Protein AF-A4V6W1-F1 (afdb_monomer_lite)

Sequence (147 aa):
MIPDFQRGHVWTHDQQAHYIENCLRGVVPVSGLLIQFNSASWNEIAKADTDLPPGLQCVDGLQRFTAITEFVKGNVKPFGFTAKELMGTAYCARKFYVKVAVYDFTSREQLLTQYLDLNAGGTPHSAKEIQRVRELLEQAKKVVAPN

pLDDT: mean 89.92, std 11.15, range [44.66, 98.38]

Organism: Pseudomonas fluorescens (strain SBW25) (NCBI:txid216595)

InterPro domains:
  IPR004919 GmrSD restriction endonucleases, N-terminal domain [PF03235] (2-74)

Secondary structure (DSSP, 8-state):
---TTS------HHHHHHHHHHHHHT-S-GGGGEEEEE-TTSS-S-----SSPSS-EEEE-HHHHHHHHHHHHTSS-GGG--TTTTTTSTT-GGG---EEEEE----HHHHHHHHHHHHHSSSPPPHHHHHHHHHHHHHHHHHHS--

Structure (mmCIF, N/CA/C/O backbone):
data_AF-A4V6W1-F1
#
_entry.id   AF-A4V6W1-F1
#
loop_
_atom_site.group_PDB
_atom_site.id
_atom_site.type_symbol
_atom_site.label_atom_id
_atom_site.label_alt_id
_atom_site.label_comp_id
_atom_site.label_asym_id
_atom_site.label_entity_id
_atom_site.label_seq_id
_atom_site.pdbx_PDB_ins_code
_atom_site.Cartn_x
_atom_site.Cartn_y
_atom_site.Cartn_z
_atom_site.occupancy
_atom_site.B_iso_or_equiv
_atom_site.auth_seq_id
_atom_site.auth_comp_id
_atom_site.auth_asym_id
_atom_site.auth_atom_id
_atom_site.pdbx_PDB_model_num
ATOM 1 N N . MET A 1 1 ? 9.380 -6.093 -0.983 1.00 78.88 1 MET A N 1
ATOM 2 C CA . MET A 1 1 ? 8.071 -5.436 -0.761 1.00 78.88 1 MET A CA 1
ATOM 3 C C . MET A 1 1 ? 8.094 -3.941 -1.035 1.00 78.88 1 MET A C 1
ATOM 5 O O . MET A 1 1 ? 7.274 -3.525 -1.836 1.00 78.88 1 MET A O 1
ATOM 9 N N . ILE A 1 2 ? 8.949 -3.127 -0.401 1.00 91.88 2 ILE A N 1
ATOM 10 C CA . ILE A 1 2 ? 9.016 -1.676 -0.674 1.00 91.88 2 ILE A CA 1
ATOM 11 C C . ILE A 1 2 ? 10.103 -1.435 -1.734 1.00 91.88 2 ILE A C 1
ATOM 13 O O . ILE A 1 2 ? 11.280 -1.557 -1.397 1.00 91.88 2 ILE A O 1
ATOM 17 N N . PRO A 1 3 ? 9.744 -1.198 -3.009 1.00 91.31 3 PRO A N 1
ATOM 18 C CA . PRO A 1 3 ? 10.724 -0.954 -4.059 1.00 91.31 3 PRO A CA 1
ATOM 19 C C . PRO A 1 3 ? 11.296 0.462 -3.958 1.00 91.31 3 PRO A C 1
ATOM 21 O O . PRO A 1 3 ? 10.717 1.345 -3.325 1.00 91.31 3 PRO A O 1
ATOM 24 N N . ASP A 1 4 ? 12.413 0.692 -4.635 1.00 91.69 4 ASP A N 1
ATOM 25 C CA . ASP A 1 4 ? 13.124 1.968 -4.637 1.00 91.69 4 ASP A CA 1
ATOM 26 C C . ASP A 1 4 ? 12.285 3.138 -5.170 1.00 91.69 4 ASP A C 1
ATOM 28 O O . ASP A 1 4 ? 12.406 4.246 -4.664 1.00 91.69 4 ASP A O 1
ATOM 32 N N . PHE A 1 5 ? 11.390 2.919 -6.133 1.00 90.69 5 PHE A N 1
ATOM 33 C CA . PHE A 1 5 ? 10.497 3.955 -6.670 1.00 90.69 5 PHE A CA 1
ATOM 34 C C . PHE A 1 5 ? 9.334 4.345 -5.744 1.00 90.69 5 PHE A C 1
ATOM 36 O O . PHE A 1 5 ? 8.684 5.367 -5.968 1.00 90.69 5 PHE A O 1
ATOM 43 N N . GLN A 1 6 ? 9.077 3.579 -4.683 1.00 91.31 6 GLN A N 1
ATOM 44 C CA . GLN A 1 6 ? 8.004 3.884 -3.742 1.00 91.31 6 GLN A CA 1
ATOM 45 C C . GLN A 1 6 ? 8.380 5.080 -2.855 1.00 91.31 6 GLN A C 1
ATOM 47 O O . GLN A 1 6 ? 9.560 5.361 -2.622 1.00 91.31 6 GLN A O 1
ATOM 52 N N . ARG A 1 7 ? 7.379 5.815 -2.362 1.00 88.81 7 ARG A N 1
ATOM 53 C CA . ARG A 1 7 ? 7.605 6.833 -1.325 1.00 88.81 7 ARG A CA 1
ATOM 54 C C . ARG A 1 7 ? 7.835 6.207 0.053 1.00 88.81 7 ARG A C 1
ATOM 56 O O . ARG A 1 7 ? 7.518 5.043 0.280 1.00 88.81 7 ARG A O 1
ATOM 63 N N . GLY A 1 8 ? 8.352 7.000 0.989 1.00 89.69 8 GLY A N 1
ATOM 64 C CA . GLY A 1 8 ? 8.493 6.584 2.387 1.00 89.69 8 GLY A CA 1
ATOM 65 C C . GLY A 1 8 ? 7.152 6.437 3.119 1.00 89.69 8 GLY A C 1
ATOM 66 O O . GLY A 1 8 ? 6.076 6.660 2.561 1.00 89.69 8 GLY A O 1
ATOM 67 N N . HIS A 1 9 ? 7.210 6.091 4.405 1.00 91.81 9 HIS A N 1
ATOM 68 C CA . HIS A 1 9 ? 6.048 6.126 5.299 1.00 91.81 9 HIS A CA 1
ATOM 69 C C . HIS A 1 9 ? 5.751 7.577 5.686 1.00 91.81 9 HIS A C 1
ATOM 71 O O . HIS A 1 9 ? 6.497 8.180 6.452 1.00 91.81 9 HIS A O 1
ATOM 77 N N . VAL A 1 10 ? 4.692 8.146 5.113 1.00 92.06 10 VAL A N 1
ATOM 78 C CA . VAL A 1 10 ? 4.346 9.570 5.259 1.00 92.06 10 VAL A CA 1
ATOM 79 C C . VAL A 1 10 ? 3.066 9.794 6.057 1.00 92.06 10 VAL A C 1
ATOM 81 O O . VAL A 1 10 ? 2.787 10.928 6.432 1.00 92.06 10 VAL A O 1
ATOM 84 N N . TRP A 1 11 ? 2.283 8.743 6.324 1.00 95.88 11 TRP A N 1
ATOM 85 C CA . TRP A 1 11 ? 1.148 8.857 7.235 1.00 95.88 11 TRP A CA 1
ATOM 86 C C . TRP A 1 11 ? 1.609 8.939 8.687 1.00 95.88 11 TRP A C 1
ATOM 88 O O . TRP A 1 11 ? 2.308 8.048 9.180 1.00 95.88 11 TRP A O 1
ATOM 98 N N . THR A 1 12 ? 1.148 9.977 9.382 1.00 96.50 12 THR A N 1
ATOM 99 C CA . THR A 1 12 ? 1.289 10.092 10.835 1.00 96.50 12 THR A CA 1
ATOM 100 C C . THR A 1 12 ? 0.525 8.972 11.541 1.00 96.50 12 THR A C 1
ATOM 102 O O . THR A 1 12 ? -0.342 8.318 10.956 1.00 96.50 12 THR A O 1
ATOM 105 N N . HIS A 1 13 ? 0.826 8.753 12.822 1.00 96.69 13 HIS A N 1
ATOM 106 C CA . HIS A 1 13 ? 0.102 7.775 13.638 1.00 96.69 13 HIS A CA 1
ATOM 107 C C . HIS A 1 13 ? -1.411 8.050 13.655 1.00 96.69 13 HIS A C 1
ATOM 109 O O . HIS A 1 13 ? -2.194 7.138 13.390 1.00 96.69 13 HIS A O 1
ATOM 115 N N . ASP A 1 14 ? -1.811 9.315 13.813 1.00 96.88 14 ASP A N 1
ATOM 116 C CA . ASP A 1 14 ? -3.219 9.731 13.789 1.00 96.88 14 ASP A CA 1
ATOM 117 C C . ASP A 1 14 ? -3.896 9.437 12.444 1.00 96.88 14 ASP A C 1
ATOM 119 O O . ASP A 1 14 ? -5.031 8.965 12.406 1.00 96.88 14 ASP A O 1
ATOM 123 N N . GLN A 1 15 ? -3.199 9.659 11.323 1.00 97.62 15 GLN A N 1
ATOM 124 C CA . GLN A 1 15 ? -3.724 9.335 9.992 1.00 97.62 15 GLN A CA 1
ATOM 125 C C . GLN A 1 15 ? -3.921 7.827 9.813 1.00 97.62 15 GLN A C 1
ATOM 127 O O . GLN A 1 15 ? -4.938 7.401 9.261 1.00 97.62 15 GLN A O 1
ATOM 132 N N . GLN A 1 16 ? -2.981 7.014 10.307 1.00 98.38 16 GLN A N 1
ATOM 133 C CA . GLN A 1 16 ? -3.119 5.558 10.295 1.00 98.38 16 GLN A CA 1
ATOM 134 C C . GLN A 1 16 ? -4.309 5.110 11.149 1.00 98.38 16 GLN A C 1
ATOM 136 O O . GLN A 1 16 ? -5.134 4.334 10.668 1.00 98.38 16 GLN A O 1
ATOM 141 N N . ALA A 1 17 ? -4.438 5.620 12.379 1.00 98.06 17 ALA A N 1
ATOM 142 C CA . ALA A 1 17 ? -5.561 5.306 13.258 1.00 98.06 17 ALA A CA 1
ATOM 143 C C . ALA A 1 17 ? -6.894 5.682 12.601 1.00 98.06 17 ALA A C 1
ATOM 145 O O . ALA A 1 17 ? -7.769 4.828 12.470 1.00 98.06 17 ALA A O 1
ATOM 146 N N . HIS A 1 18 ? -7.012 6.909 12.091 1.00 97.88 18 HIS A N 1
ATOM 147 C CA . HIS A 1 18 ? -8.229 7.400 11.453 1.00 97.88 18 HIS A CA 1
ATOM 148 C C . HIS A 1 18 ? -8.634 6.576 10.220 1.00 97.88 18 HIS A C 1
ATOM 150 O O . HIS A 1 18 ? -9.815 6.277 10.028 1.00 97.88 18 HIS A O 1
ATOM 156 N N . TYR A 1 19 ? -7.666 6.148 9.401 1.00 98.00 19 TYR A N 1
ATOM 157 C CA . TYR A 1 19 ? -7.935 5.235 8.290 1.00 98.00 19 TYR A CA 1
ATOM 158 C C . TYR A 1 19 ? -8.544 3.912 8.778 1.00 98.00 19 TYR A C 1
ATOM 160 O O . TYR A 1 19 ? -9.587 3.496 8.269 1.00 98.00 19 TYR A O 1
ATOM 168 N N . ILE A 1 20 ? -7.949 3.279 9.797 1.00 98.06 20 ILE A N 1
ATOM 169 C CA . ILE A 1 20 ? -8.452 2.010 10.339 1.00 98.06 20 ILE A CA 1
ATOM 170 C C . ILE A 1 20 ? -9.834 2.182 10.969 1.00 98.06 20 ILE A C 1
ATOM 172 O O . ILE A 1 20 ? -10.707 1.348 10.743 1.00 98.06 20 ILE A O 1
ATOM 176 N N . GLU A 1 21 ? -10.083 3.270 11.696 1.00 97.81 21 GLU A N 1
ATOM 177 C CA . GLU A 1 21 ? -11.412 3.556 12.236 1.00 97.81 21 GLU A CA 1
ATOM 178 C C . GLU A 1 21 ? -12.488 3.584 11.144 1.00 97.81 21 GLU A C 1
ATOM 180 O O . GLU A 1 21 ? -13.559 2.995 11.299 1.00 97.81 21 GLU A O 1
ATOM 185 N N . ASN A 1 22 ? -12.202 4.238 10.018 1.00 97.25 22 ASN A N 1
ATOM 186 C CA . ASN A 1 22 ? -13.138 4.328 8.903 1.00 97.25 22 ASN A CA 1
ATOM 187 C C . ASN A 1 22 ? -13.311 2.978 8.188 1.00 97.25 22 ASN A C 1
ATOM 189 O O . ASN A 1 22 ? -14.425 2.656 7.766 1.00 97.25 22 ASN A O 1
ATOM 193 N N . CYS A 1 23 ? -12.258 2.156 8.102 1.00 96.94 23 CYS A N 1
ATOM 194 C CA . CYS A 1 23 ? -12.376 0.768 7.644 1.00 96.94 23 CYS A CA 1
ATOM 195 C C . CYS A 1 23 ? -13.317 -0.038 8.551 1.00 96.94 23 CYS A C 1
ATOM 197 O O . CYS A 1 23 ? -14.218 -0.709 8.053 1.00 96.94 23 CYS A O 1
ATOM 199 N N . LEU A 1 24 ? -13.154 0.063 9.875 1.00 96.56 24 LEU A N 1
ATOM 200 C CA . LEU A 1 24 ? -13.975 -0.657 10.857 1.00 96.56 24 LEU A CA 1
ATOM 201 C C . LEU A 1 24 ? -15.427 -0.163 10.909 1.00 96.56 24 LEU A C 1
ATOM 203 O O . LEU A 1 24 ? -16.324 -0.949 11.204 1.00 96.56 24 LEU A O 1
ATOM 207 N N . ARG A 1 25 ? -15.673 1.116 10.600 1.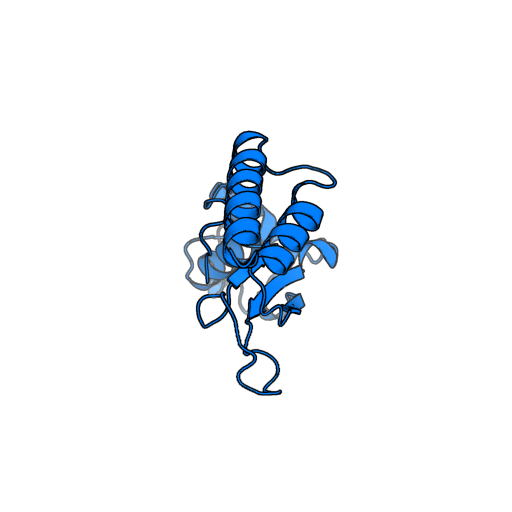00 95.06 25 ARG A N 1
ATOM 208 C CA . ARG A 1 25 ? -17.023 1.677 10.413 1.00 95.06 25 ARG A CA 1
ATOM 209 C C . ARG A 1 25 ? -17.688 1.229 9.105 1.00 95.06 25 ARG A C 1
ATOM 211 O O . ARG A 1 25 ? -18.887 1.429 8.952 1.00 95.06 25 ARG A O 1
ATOM 218 N N . GLY A 1 26 ? -16.934 0.661 8.162 1.00 93.81 26 GLY A N 1
ATOM 219 C CA . GLY A 1 26 ? -17.449 0.248 6.854 1.00 93.81 26 GLY A CA 1
ATOM 220 C C . GLY A 1 26 ? -17.763 1.409 5.904 1.00 93.81 26 GLY A C 1
ATOM 221 O O . GLY A 1 26 ? -18.545 1.234 4.976 1.00 93.81 26 GLY A O 1
ATOM 222 N N . VAL A 1 27 ? -17.173 2.590 6.124 1.00 92.94 27 VAL A N 1
ATOM 223 C CA . VAL A 1 27 ? -17.450 3.807 5.328 1.00 92.94 27 VAL A CA 1
ATOM 224 C C . VAL A 1 27 ? -16.397 4.087 4.252 1.00 92.94 27 VAL A C 1
ATOM 226 O O . VAL A 1 27 ? -16.552 5.010 3.455 1.00 92.94 27 VAL A O 1
ATOM 229 N N . VAL A 1 28 ? -15.311 3.308 4.217 1.00 92.94 28 VAL A N 1
ATOM 230 C CA . VAL A 1 28 ? -14.253 3.455 3.208 1.00 92.94 28 VAL A CA 1
ATOM 231 C C . VAL A 1 28 ? -14.728 2.852 1.882 1.00 92.94 28 VAL A C 1
ATOM 233 O O . VAL A 1 28 ? -15.108 1.678 1.853 1.00 92.94 28 VAL A O 1
ATOM 236 N N . PRO A 1 29 ? -14.690 3.605 0.766 1.00 91.94 29 PRO A N 1
ATOM 237 C CA . PRO A 1 29 ? -15.047 3.068 -0.540 1.00 91.94 29 PRO A CA 1
ATOM 238 C C . PRO A 1 29 ? -14.056 1.985 -0.975 1.00 91.94 29 PRO A C 1
ATOM 240 O O . PRO A 1 29 ? -12.899 1.967 -0.561 1.00 91.94 29 PRO A O 1
ATOM 243 N N . VAL A 1 30 ? -14.482 1.110 -1.887 1.00 91.12 30 VAL A N 1
ATOM 244 C CA . VAL A 1 30 ? -13.675 -0.030 -2.358 1.00 91.12 30 VAL A CA 1
ATOM 245 C C . VAL A 1 30 ? -12.296 0.386 -2.888 1.00 91.12 30 VAL A C 1
ATOM 247 O O . VAL A 1 30 ? -11.318 -0.314 -2.640 1.00 91.12 30 VAL A O 1
ATOM 250 N N . SER A 1 31 ? -12.192 1.527 -3.574 1.00 89.94 31 SER A N 1
ATOM 251 C CA . SER A 1 31 ? -10.912 2.076 -4.048 1.00 89.94 31 SER A CA 1
ATOM 252 C C . SER A 1 31 ? -9.948 2.398 -2.901 1.00 89.94 31 SER A C 1
ATOM 254 O O . SER A 1 31 ? -8.745 2.174 -3.019 1.00 89.94 31 SER A O 1
ATOM 256 N N . GLY A 1 32 ? -10.476 2.845 -1.760 1.00 92.56 32 GLY A N 1
ATOM 257 C CA . GLY A 1 32 ? -9.722 3.070 -0.531 1.00 92.56 32 GLY A CA 1
ATOM 258 C C . GLY A 1 32 ? -9.213 1.779 0.113 1.00 92.56 32 GLY A C 1
ATOM 259 O O . GLY A 1 32 ? -8.212 1.830 0.817 1.00 92.56 32 GLY A O 1
ATOM 260 N N . LEU A 1 33 ? -9.820 0.628 -0.188 1.00 95.56 33 LEU A N 1
ATOM 261 C CA . LEU A 1 33 ? -9.434 -0.694 0.326 1.00 95.56 33 LEU A CA 1
ATOM 262 C C . LEU A 1 33 ? -8.484 -1.468 -0.604 1.00 95.56 33 LEU A C 1
ATOM 264 O O . LEU A 1 33 ? -8.065 -2.572 -0.254 1.00 95.56 33 LEU A O 1
ATOM 268 N N . LEU A 1 34 ? -8.179 -0.934 -1.791 1.00 96.19 34 LEU A N 1
ATOM 269 C CA . LEU A 1 34 ? -7.317 -1.584 -2.777 1.00 96.19 34 LEU A CA 1
ATOM 270 C C . LEU A 1 34 ? -5.832 -1.378 -2.449 1.00 96.19 34 LEU A C 1
ATOM 272 O O . LEU A 1 34 ? -5.383 -0.254 -2.248 1.00 96.19 34 LEU A O 1
ATOM 276 N N . ILE A 1 35 ? -5.063 -2.462 -2.448 1.00 96.69 35 ILE A N 1
ATOM 277 C CA . ILE A 1 35 ? -3.601 -2.459 -2.371 1.00 96.69 35 ILE A CA 1
ATOM 278 C C . ILE A 1 35 ? -3.081 -3.171 -3.618 1.00 96.69 35 ILE A C 1
ATOM 280 O O . ILE A 1 35 ? -3.576 -4.242 -3.974 1.00 96.69 35 ILE A O 1
ATOM 284 N N . GLN A 1 36 ? -2.102 -2.568 -4.287 1.00 96.62 36 GLN A N 1
ATOM 285 C CA . GLN A 1 36 ? -1.610 -3.044 -5.576 1.00 96.62 36 GLN A CA 1
ATOM 286 C C . GLN A 1 36 ? -0.135 -3.416 -5.479 1.00 96.62 36 GLN A C 1
ATOM 288 O O . GLN A 1 36 ? 0.693 -2.641 -4.987 1.00 96.62 36 GLN A O 1
ATOM 293 N N . PHE A 1 37 ? 0.193 -4.598 -5.984 1.00 96.88 37 PHE A N 1
ATOM 294 C CA . PHE A 1 37 ? 1.550 -5.118 -6.050 1.00 96.88 37 PHE A CA 1
ATOM 295 C C . PHE A 1 37 ? 1.910 -5.526 -7.475 1.00 96.88 37 PHE A C 1
ATOM 297 O O . PHE A 1 37 ? 1.037 -5.791 -8.293 1.00 96.88 37 PHE A O 1
ATOM 304 N N . ASN A 1 38 ? 3.205 -5.634 -7.737 1.00 95.81 38 ASN A N 1
ATOM 305 C CA . ASN A 1 38 ? 3.760 -6.332 -8.882 1.00 95.81 38 ASN A CA 1
ATOM 306 C C . ASN A 1 38 ? 4.649 -7.478 -8.398 1.00 95.81 38 ASN A C 1
ATOM 308 O O . ASN A 1 38 ? 5.350 -7.331 -7.396 1.00 95.81 38 ASN A O 1
ATOM 312 N N . SER A 1 39 ? 4.649 -8.596 -9.108 1.00 94.00 39 SER A N 1
ATOM 313 C CA . SER A 1 39 ? 5.636 -9.660 -8.965 1.00 94.00 39 SER A CA 1
ATOM 314 C C . SER A 1 39 ? 5.810 -10.318 -10.325 1.00 94.00 39 SER A C 1
ATOM 316 O O . SER A 1 39 ? 4.894 -10.983 -10.795 1.00 94.00 39 SER A O 1
ATOM 318 N N . ALA A 1 40 ? 6.993 -10.180 -10.931 1.00 91.50 40 ALA A N 1
ATOM 319 C CA . ALA A 1 40 ? 7.282 -10.718 -12.267 1.00 91.50 40 ALA A CA 1
ATOM 320 C C . ALA A 1 40 ? 7.063 -12.241 -12.372 1.00 91.50 40 ALA A C 1
ATOM 322 O O . ALA A 1 40 ? 6.837 -12.767 -13.451 1.00 91.50 40 ALA A O 1
ATOM 323 N N . SER A 1 41 ? 7.114 -12.951 -11.242 1.00 88.50 41 SER A N 1
ATOM 324 C CA . SER A 1 41 ? 6.870 -14.392 -11.146 1.00 88.50 41 SER A CA 1
ATOM 325 C C . SER A 1 41 ? 5.489 -14.744 -10.574 1.00 88.50 41 SER A C 1
ATOM 327 O O . SER A 1 41 ? 5.337 -15.823 -10.008 1.00 88.50 41 SER A O 1
ATOM 329 N N . TRP A 1 42 ? 4.519 -13.819 -10.575 1.00 88.00 42 TRP A N 1
ATOM 330 C CA . TRP A 1 42 ? 3.201 -14.056 -9.965 1.00 88.00 42 TRP A CA 1
ATOM 331 C C . TRP A 1 42 ? 2.402 -15.125 -10.71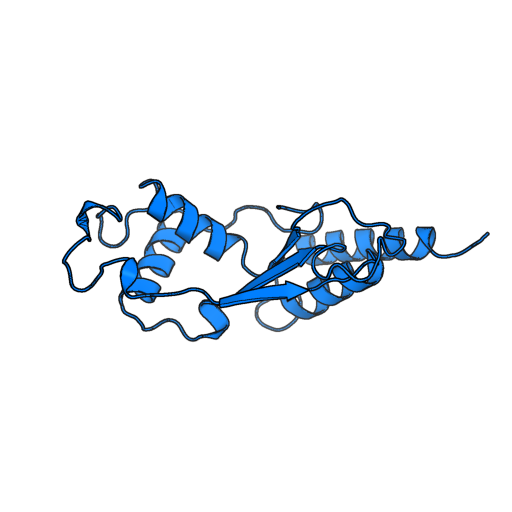1 1.00 88.00 42 TRP A C 1
ATOM 333 O O . TRP A 1 42 ? 1.849 -16.029 -10.091 1.00 88.00 42 TRP A O 1
ATOM 343 N N . ASN A 1 43 ? 2.379 -15.036 -12.039 1.00 80.56 43 ASN A N 1
ATOM 344 C CA . ASN A 1 43 ? 1.820 -16.068 -12.896 1.00 80.56 43 ASN A CA 1
ATOM 345 C C . ASN A 1 43 ? 2.975 -16.982 -13.333 1.00 80.56 43 ASN A C 1
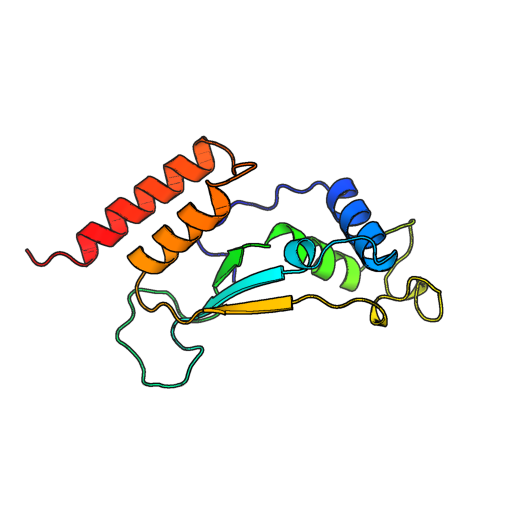ATOM 347 O O . ASN A 1 43 ? 3.941 -16.508 -13.922 1.00 80.56 43 ASN A O 1
ATOM 351 N N . GLU A 1 44 ? 2.903 -18.286 -13.041 1.00 65.88 44 GLU A N 1
ATOM 352 C CA . GLU A 1 44 ? 3.964 -19.288 -13.296 1.00 65.88 44 GLU A CA 1
ATOM 353 C C . GLU A 1 44 ? 4.260 -19.553 -14.795 1.00 65.88 44 GLU A C 1
ATOM 355 O O . GLU A 1 44 ? 4.865 -20.565 -15.158 1.00 65.88 44 GLU A O 1
ATOM 360 N N . ILE A 1 45 ? 3.840 -18.659 -15.694 1.00 56.06 45 ILE A N 1
ATOM 361 C CA . ILE A 1 45 ? 4.064 -18.762 -17.136 1.00 56.06 45 ILE A CA 1
ATOM 362 C C . ILE A 1 45 ? 5.507 -18.333 -17.421 1.00 56.06 45 ILE A C 1
ATOM 364 O O . ILE A 1 45 ? 5.785 -17.206 -17.813 1.00 56.06 45 ILE A O 1
ATOM 368 N N . ALA A 1 46 ? 6.405 -19.297 -17.210 1.00 51.09 46 ALA A N 1
ATOM 369 C CA . ALA A 1 46 ? 7.847 -19.244 -17.419 1.00 51.09 46 ALA A CA 1
ATOM 370 C C . ALA A 1 46 ? 8.587 -18.202 -16.561 1.00 51.09 46 ALA A C 1
ATOM 372 O O . ALA A 1 46 ? 8.067 -17.166 -16.163 1.00 51.09 46 ALA A O 1
ATOM 373 N N . LYS A 1 47 ? 9.867 -18.471 -16.284 1.00 59.81 47 LYS A N 1
ATOM 374 C CA . LYS A 1 47 ? 10.813 -17.414 -15.913 1.00 59.81 47 LYS A CA 1
ATOM 375 C C . LYS A 1 47 ? 10.940 -16.499 -17.129 1.00 59.81 47 LYS A C 1
ATOM 377 O O . LYS A 1 47 ? 11.833 -16.699 -17.944 1.00 59.81 47 LYS A O 1
ATOM 382 N N . ALA A 1 48 ? 9.989 -15.592 -17.312 1.00 61.62 48 ALA A N 1
ATOM 383 C CA . ALA A 1 48 ? 10.130 -14.538 -18.289 1.00 61.62 48 ALA A CA 1
ATOM 384 C C . ALA A 1 48 ? 11.408 -13.779 -17.932 1.00 61.62 48 ALA A C 1
ATOM 386 O O . ALA A 1 48 ? 11.615 -13.443 -16.759 1.00 61.62 48 ALA A O 1
ATOM 387 N N . ASP A 1 49 ? 12.277 -13.573 -18.920 1.00 82.50 49 ASP A N 1
ATOM 388 C CA . ASP A 1 49 ? 13.427 -12.694 -18.760 1.00 82.50 49 ASP A CA 1
ATOM 389 C C . ASP A 1 49 ? 12.911 -11.366 -18.198 1.00 82.50 49 ASP A C 1
ATOM 391 O O . ASP A 1 49 ? 12.019 -10.728 -18.762 1.00 82.50 49 ASP A O 1
ATOM 395 N N . THR A 1 50 ? 13.394 -11.023 -17.008 1.00 88.75 50 THR A N 1
ATOM 396 C CA . THR A 1 50 ? 12.904 -9.901 -16.212 1.00 88.75 50 THR A CA 1
ATOM 397 C C . THR A 1 50 ? 14.091 -9.110 -15.699 1.00 88.75 50 THR A C 1
ATOM 399 O O . THR A 1 50 ? 15.070 -9.683 -15.216 1.00 88.75 50 THR A O 1
ATOM 402 N N . ASP A 1 51 ? 14.008 -7.786 -15.804 1.00 91.62 51 ASP A N 1
ATOM 403 C CA . ASP A 1 51 ? 14.977 -6.845 -15.231 1.00 91.62 51 ASP A CA 1
ATOM 404 C C . ASP A 1 51 ? 14.553 -6.371 -13.825 1.00 91.62 51 ASP A C 1
ATOM 406 O O . ASP A 1 51 ? 15.176 -5.488 -13.227 1.00 91.62 51 ASP A O 1
ATOM 410 N N . LEU A 1 52 ? 13.488 -6.965 -13.277 1.00 91.25 52 LEU A N 1
ATOM 411 C CA . LEU A 1 52 ? 12.952 -6.657 -11.958 1.00 91.25 52 LEU A CA 1
ATOM 412 C C . LEU A 1 52 ? 13.538 -7.559 -10.863 1.00 91.25 52 LEU A C 1
ATOM 414 O O . LEU A 1 52 ? 13.805 -8.741 -11.091 1.00 91.25 52 LEU A O 1
ATOM 418 N N . PRO A 1 53 ? 13.689 -7.039 -9.630 1.00 89.75 53 PRO A N 1
ATOM 419 C CA . PRO A 1 53 ? 14.076 -7.868 -8.499 1.00 89.75 53 PRO A CA 1
ATOM 420 C C . PRO A 1 53 ? 12.989 -8.915 -8.184 1.00 89.75 53 PRO A C 1
ATOM 422 O O . PRO A 1 53 ? 11.802 -8.677 -8.413 1.00 89.75 53 PRO A O 1
ATOM 425 N N . PRO A 1 54 ? 13.362 -10.074 -7.611 1.00 88.38 54 PRO A N 1
ATOM 426 C CA . PRO A 1 54 ? 12.399 -11.112 -7.269 1.00 88.38 54 PRO A CA 1
ATOM 427 C C . PRO A 1 54 ? 11.456 -10.686 -6.130 1.00 88.38 54 PRO A C 1
ATOM 429 O O . PRO A 1 54 ? 11.836 -9.962 -5.204 1.00 88.38 54 PRO A O 1
ATOM 432 N N . GLY A 1 55 ? 10.238 -11.234 -6.151 1.00 90.44 55 GLY A N 1
ATOM 433 C CA . GLY A 1 55 ? 9.235 -11.086 -5.095 1.00 90.44 55 GLY A CA 1
ATOM 434 C C . GLY A 1 55 ? 8.266 -9.913 -5.283 1.00 90.44 55 GLY A C 1
ATOM 435 O O . GLY A 1 55 ? 8.288 -9.193 -6.275 1.00 90.44 55 GLY A O 1
ATOM 436 N N . LEU A 1 56 ? 7.378 -9.729 -4.299 1.00 93.69 56 LEU A N 1
ATOM 437 C CA . LEU A 1 56 ? 6.344 -8.691 -4.340 1.00 93.69 56 LEU A CA 1
ATOM 438 C C . LEU A 1 56 ? 6.932 -7.281 -4.178 1.00 93.69 56 LEU A C 1
ATOM 440 O O . LEU A 1 56 ? 7.687 -7.000 -3.238 1.00 93.69 56 LEU A O 1
ATOM 444 N N . GLN A 1 57 ? 6.488 -6.371 -5.037 1.00 95.44 57 GLN A N 1
ATOM 445 C CA . GLN A 1 57 ? 6.789 -4.943 -5.040 1.00 95.44 57 GLN A CA 1
ATOM 446 C C . GLN A 1 57 ? 5.491 -4.141 -4.906 1.00 95.44 57 GLN A C 1
ATOM 448 O O . GLN A 1 57 ? 4.598 -4.273 -5.730 1.00 95.44 57 GLN A O 1
ATOM 453 N N . CYS A 1 58 ? 5.361 -3.307 -3.874 1.00 96.12 58 CYS A N 1
ATOM 454 C CA . CYS A 1 58 ? 4.184 -2.463 -3.667 1.00 96.12 58 CYS A CA 1
ATOM 455 C C . CYS A 1 58 ? 4.173 -1.301 -4.666 1.00 96.12 58 CYS A C 1
ATOM 457 O O . CYS A 1 58 ? 5.062 -0.446 -4.634 1.00 96.12 58 CYS A O 1
ATOM 459 N N . VAL A 1 59 ? 3.151 -1.273 -5.521 1.00 95.19 59 VAL A N 1
ATOM 460 C CA . VAL A 1 59 ? 2.924 -0.234 -6.535 1.00 95.19 59 VAL A CA 1
ATOM 461 C C . VAL A 1 59 ? 2.057 0.880 -5.955 1.00 95.19 59 VAL A C 1
ATOM 463 O O . VAL A 1 59 ? 2.407 2.052 -6.047 1.00 95.19 59 VAL A O 1
ATOM 466 N N . ASP A 1 60 ? 0.974 0.518 -5.270 1.00 94.06 60 ASP A N 1
ATOM 467 C CA . ASP A 1 60 ? 0.066 1.456 -4.611 1.00 94.06 60 ASP A CA 1
ATOM 468 C C . ASP A 1 60 ? -0.451 0.866 -3.289 1.00 94.06 60 ASP A C 1
ATOM 470 O O . ASP A 1 60 ? -0.581 -0.346 -3.115 1.00 94.06 60 ASP A O 1
ATOM 474 N N . GLY A 1 61 ? -0.751 1.747 -2.339 1.00 94.62 61 GLY A N 1
ATOM 475 C CA . GLY A 1 61 ? -1.353 1.381 -1.063 1.00 94.62 61 GLY A CA 1
ATOM 476 C C . GLY A 1 61 ? -0.371 1.155 0.082 1.00 94.62 61 GLY A C 1
ATOM 477 O O . GLY A 1 61 ? -0.801 0.658 1.119 1.00 94.62 61 GLY A O 1
ATOM 478 N N . LEU A 1 62 ? 0.898 1.578 -0.036 1.00 95.62 62 LEU A N 1
ATOM 479 C CA . LEU A 1 62 ? 1.903 1.396 1.025 1.00 95.62 62 LEU A CA 1
ATOM 480 C C . LEU A 1 62 ? 1.409 1.885 2.395 1.00 95.62 62 LEU A C 1
ATOM 482 O O . LEU A 1 62 ? 1.480 1.145 3.367 1.00 95.62 62 LEU A O 1
ATOM 486 N N . GLN A 1 63 ? 0.859 3.101 2.477 1.00 95.44 63 GLN A N 1
ATOM 487 C CA . GLN A 1 63 ? 0.413 3.662 3.761 1.00 95.44 63 GLN A CA 1
ATOM 488 C C . GLN A 1 63 ? -0.758 2.874 4.369 1.00 95.44 63 GLN A C 1
ATOM 490 O O . GLN A 1 63 ? -0.801 2.659 5.577 1.00 95.44 63 GLN A O 1
ATOM 495 N N . ARG A 1 64 ? -1.673 2.385 3.521 1.00 97.12 64 ARG A N 1
ATOM 496 C CA . ARG A 1 64 ? -2.822 1.559 3.922 1.00 97.12 64 ARG A CA 1
ATOM 497 C C . ARG A 1 64 ? -2.360 0.199 4.430 1.00 97.12 64 ARG A C 1
ATOM 499 O O . ARG A 1 64 ? -2.782 -0.234 5.498 1.00 97.12 64 ARG A O 1
ATOM 506 N N . PHE A 1 65 ? -1.448 -0.440 3.697 1.00 97.00 65 PHE A N 1
ATOM 507 C CA . PHE A 1 65 ? -0.821 -1.692 4.105 1.00 97.00 65 PHE A CA 1
ATOM 508 C C . PHE A 1 65 ? -0.086 -1.545 5.444 1.00 97.00 65 PHE A C 1
ATOM 510 O O . PHE A 1 65 ? -0.265 -2.372 6.340 1.00 97.00 65 PHE A O 1
ATOM 517 N N . THR A 1 66 ? 0.696 -0.472 5.608 1.00 97.31 66 THR A N 1
ATOM 518 C CA . THR A 1 66 ? 1.396 -0.169 6.861 1.00 97.31 66 THR A CA 1
ATOM 519 C C . THR A 1 66 ? 0.411 0.045 8.005 1.00 97.31 66 THR A C 1
ATOM 521 O O . THR A 1 66 ? 0.542 -0.634 9.015 1.00 97.31 66 THR A O 1
ATOM 524 N N . ALA A 1 67 ? -0.616 0.885 7.840 1.00 98.06 67 ALA A N 1
ATOM 525 C CA . ALA A 1 67 ? -1.617 1.134 8.880 1.00 98.06 67 ALA A CA 1
ATOM 526 C C . ALA A 1 67 ? -2.302 -0.160 9.353 1.00 98.06 67 ALA A C 1
ATOM 528 O O . ALA A 1 67 ? -2.453 -0.386 10.553 1.00 98.06 67 ALA A O 1
ATOM 529 N N . ILE A 1 68 ? -2.674 -1.041 8.418 1.00 97.12 68 ILE A N 1
ATOM 530 C CA . ILE A 1 68 ? -3.301 -2.334 8.733 1.00 97.12 68 ILE A CA 1
ATOM 531 C C . ILE A 1 68 ? -2.320 -3.241 9.475 1.00 97.12 68 ILE A C 1
ATOM 533 O O . ILE A 1 68 ? -2.676 -3.839 10.489 1.00 97.12 68 ILE A O 1
ATOM 537 N N . THR A 1 69 ? -1.080 -3.323 8.997 1.00 96.25 69 THR A N 1
ATOM 538 C CA . THR A 1 69 ? -0.032 -4.136 9.623 1.00 96.25 69 THR A CA 1
ATOM 539 C C . THR A 1 69 ? 0.252 -3.667 11.051 1.00 96.25 69 THR A C 1
ATOM 541 O O . THR A 1 69 ? 0.319 -4.481 11.971 1.00 96.25 69 THR A O 1
ATOM 544 N N . GLU A 1 70 ? 0.374 -2.359 11.259 1.00 98.00 70 GLU A N 1
ATOM 545 C CA . GLU A 1 70 ? 0.644 -1.767 12.568 1.00 98.00 70 GLU A CA 1
ATOM 546 C C . GLU A 1 70 ? -0.561 -1.867 13.514 1.00 98.00 70 GLU A C 1
ATOM 548 O O . GLU A 1 70 ? -0.377 -2.047 14.717 1.00 98.00 70 GLU A O 1
ATOM 553 N N . PHE A 1 71 ? -1.793 -1.851 12.996 1.00 97.75 71 PHE A N 1
ATOM 554 C CA . PHE A 1 71 ? -2.992 -2.153 13.783 1.00 97.75 71 PHE A CA 1
ATOM 555 C C . PHE A 1 71 ? -3.011 -3.606 14.267 1.00 97.75 71 PHE A C 1
ATOM 557 O O . PHE A 1 71 ? -3.256 -3.864 15.446 1.00 97.75 71 PHE A O 1
ATOM 564 N N . VAL A 1 72 ? -2.693 -4.561 13.387 1.00 95.31 72 VAL A N 1
ATOM 565 C CA . VAL A 1 72 ? -2.616 -5.987 13.747 1.00 95.31 72 VAL A CA 1
ATOM 566 C C . VAL A 1 72 ? -1.522 -6.241 14.788 1.00 95.31 72 VAL A C 1
ATOM 568 O O . VAL A 1 72 ? -1.731 -7.032 15.706 1.00 95.31 72 VAL A O 1
ATOM 571 N N . LYS A 1 73 ? -0.385 -5.539 14.698 1.00 96.62 73 LYS A N 1
ATOM 572 C CA . LYS A 1 73 ? 0.688 -5.588 15.708 1.00 96.62 73 LYS A CA 1
ATOM 573 C C . LYS A 1 73 ? 0.328 -4.898 17.033 1.00 96.62 73 LYS A C 1
ATOM 575 O O . LYS A 1 73 ? 1.005 -5.134 18.027 1.00 96.62 73 LYS A O 1
ATOM 580 N N . GLY A 1 74 ? -0.711 -4.059 17.061 1.00 96.88 74 GLY A N 1
ATOM 581 C CA . GLY A 1 74 ? -1.133 -3.292 18.240 1.00 96.88 74 GLY A CA 1
ATOM 582 C C . GLY A 1 74 ? -0.450 -1.928 18.414 1.00 96.88 74 GLY A C 1
ATOM 583 O O . GLY A 1 74 ? -0.658 -1.275 19.438 1.00 96.88 74 GLY A O 1
ATOM 584 N N . ASN A 1 75 ? 0.329 -1.487 17.423 1.00 97.75 75 ASN A N 1
ATOM 585 C CA . ASN A 1 75 ? 1.020 -0.194 17.420 1.00 97.75 75 ASN A CA 1
ATOM 586 C C . ASN A 1 75 ? 0.083 0.954 17.016 1.00 97.75 75 ASN A C 1
ATOM 588 O O . ASN A 1 75 ? 0.185 2.058 17.548 1.00 97.75 75 ASN A O 1
ATOM 592 N N . VAL A 1 76 ? -0.868 0.688 16.117 1.00 98.12 76 VAL A N 1
ATOM 593 C CA . VAL A 1 76 ? -1.979 1.596 15.790 1.00 98.12 76 VAL A CA 1
ATOM 594 C C . VAL A 1 76 ? -3.221 1.143 16.551 1.00 98.12 76 VAL A C 1
ATOM 596 O O . VAL A 1 76 ? -3.562 -0.039 16.537 1.00 98.12 76 VAL A O 1
ATOM 599 N N . LYS A 1 77 ? -3.891 2.078 17.230 1.00 98.19 77 LYS A N 1
ATOM 600 C CA . LYS A 1 77 ? -5.032 1.798 18.113 1.00 98.19 77 LYS A CA 1
ATOM 601 C C . LYS A 1 77 ? -6.252 2.640 17.712 1.00 98.19 77 LYS A C 1
ATOM 603 O O . LYS A 1 77 ? -6.463 3.699 18.305 1.00 98.19 77 LYS A O 1
ATOM 608 N N . PRO A 1 78 ? -7.032 2.229 16.693 1.00 96.06 78 PRO A N 1
ATOM 609 C CA . PRO A 1 78 ? -8.277 2.915 16.337 1.00 96.06 78 PRO A CA 1
ATOM 610 C C . PRO A 1 78 ? -9.213 2.959 17.551 1.00 96.06 78 PRO A C 1
ATOM 612 O O . PRO A 1 78 ? -9.331 1.968 18.276 1.00 96.06 78 PRO A O 1
ATOM 615 N N . PHE A 1 79 ? -9.854 4.103 17.806 1.00 96.62 79 PHE A N 1
ATOM 616 C CA . PHE A 1 79 ? -10.678 4.316 19.008 1.00 96.62 79 PHE A CA 1
ATOM 617 C C . PHE A 1 79 ? -9.937 4.119 20.347 1.00 96.62 79 PHE A C 1
ATOM 619 O O . PHE A 1 79 ? -10.576 3.969 21.384 1.00 96.62 79 PHE A O 1
ATOM 626 N N . GLY A 1 80 ? -8.601 4.080 20.340 1.00 97.50 80 GLY A N 1
ATOM 627 C CA . GLY A 1 80 ? -7.789 3.773 21.518 1.00 97.50 80 GLY A CA 1
ATOM 628 C C . GLY A 1 80 ? -7.639 2.280 21.836 1.00 97.50 80 GLY A C 1
ATOM 629 O O . GLY A 1 80 ? -6.962 1.951 22.808 1.00 97.50 80 GLY A O 1
ATOM 630 N N . PHE A 1 81 ? -8.185 1.373 21.017 1.00 98.06 81 PHE A N 1
ATOM 631 C CA . PHE A 1 81 ? -8.169 -0.073 21.269 1.00 98.06 81 PHE A CA 1
ATOM 632 C C . PHE A 1 81 ? -7.314 -0.850 20.261 1.00 98.06 81 PHE A C 1
ATOM 634 O O . PHE A 1 81 ? -7.202 -0.505 19.085 1.00 98.06 81 PHE A O 1
ATOM 641 N N . THR A 1 82 ? -6.723 -1.949 20.720 1.00 97.69 82 THR A N 1
ATOM 642 C CA . THR A 1 82 ? -6.021 -2.924 19.877 1.00 97.69 82 THR A CA 1
ATOM 643 C C . THR A 1 82 ? -6.999 -3.839 19.133 1.00 97.69 82 THR A C 1
ATOM 645 O O . THR A 1 82 ? -8.149 -4.025 19.536 1.00 97.69 82 THR A O 1
ATOM 648 N N . ALA A 1 83 ? -6.523 -4.513 18.080 1.00 96.00 83 ALA A N 1
ATOM 649 C CA . ALA A 1 83 ? -7.318 -5.513 17.361 1.00 96.00 83 ALA A CA 1
ATOM 650 C C . ALA A 1 83 ? -7.849 -6.636 18.278 1.00 96.00 83 ALA A C 1
ATOM 652 O O . ALA A 1 83 ? -8.949 -7.145 18.057 1.00 96.00 83 ALA A O 1
ATOM 653 N N . LYS A 1 84 ? -7.083 -7.002 19.318 1.00 96.00 84 LYS A N 1
ATOM 654 C CA . LYS A 1 84 ? -7.464 -8.017 20.310 1.00 96.00 84 LYS A CA 1
ATOM 655 C C . LYS A 1 84 ? -8.614 -7.541 21.201 1.00 96.00 84 LYS A C 1
ATOM 657 O O . LYS A 1 84 ? -9.542 -8.306 21.433 1.00 96.00 84 LYS A O 1
ATOM 662 N N . GLU A 1 85 ? -8.566 -6.298 21.672 1.00 97.44 85 GLU A N 1
ATOM 663 C CA . GLU A 1 85 ? -9.611 -5.705 22.525 1.00 97.44 85 GLU A CA 1
ATOM 664 C C . GLU A 1 85 ? -10.920 -5.476 21.763 1.00 97.44 85 GLU A C 1
ATOM 666 O O . GLU A 1 85 ? -11.999 -5.570 22.339 1.00 97.44 85 GLU A O 1
ATOM 671 N N . LEU A 1 86 ? -10.843 -5.250 20.450 1.00 96.75 86 LEU A N 1
ATOM 672 C CA . LEU A 1 86 ? -12.019 -5.092 19.591 1.00 96.75 86 LEU A CA 1
ATOM 673 C C . LEU A 1 86 ? -12.677 -6.423 19.184 1.00 96.75 86 LEU A C 1
ATOM 675 O O . LEU A 1 86 ? -13.723 -6.413 18.522 1.00 96.75 86 LEU A O 1
ATOM 679 N N . MET A 1 87 ? -12.107 -7.578 19.545 1.00 95.38 87 MET A N 1
ATOM 680 C CA . MET A 1 87 ? -12.724 -8.873 19.248 1.00 95.38 87 MET A CA 1
ATOM 681 C C . MET A 1 87 ? -14.095 -9.007 19.924 1.00 95.38 87 MET A C 1
ATOM 683 O O . MET A 1 87 ? -14.280 -8.629 21.073 1.00 95.38 87 MET A O 1
ATOM 687 N N . GLY A 1 88 ? -15.077 -9.544 19.194 1.00 93.25 88 GLY A N 1
ATOM 688 C CA . GLY A 1 88 ? -16.455 -9.691 19.682 1.00 93.25 88 GLY A CA 1
ATOM 689 C C . GLY A 1 88 ? -17.307 -8.416 19.612 1.00 93.25 88 GLY A C 1
ATOM 690 O O . GLY A 1 88 ? -18.511 -8.483 19.836 1.00 93.25 88 GLY A O 1
ATOM 691 N N . THR A 1 89 ? -16.729 -7.270 19.238 1.00 95.50 89 THR A N 1
ATOM 692 C CA . THR A 1 89 ? -17.461 -5.998 19.127 1.00 95.50 89 THR A CA 1
ATOM 693 C C . THR A 1 89 ? -18.030 -5.745 17.719 1.00 95.50 89 THR A C 1
ATOM 695 O O . THR A 1 89 ? -17.792 -6.486 16.752 1.00 95.50 89 THR A O 1
ATOM 698 N N . ALA A 1 90 ? -18.781 -4.647 17.570 1.00 93.12 90 ALA A N 1
ATOM 699 C CA . ALA A 1 90 ? -19.197 -4.123 16.268 1.00 93.12 90 ALA A CA 1
ATOM 700 C C . ALA A 1 90 ? -18.001 -3.806 15.348 1.00 93.12 90 ALA A C 1
ATOM 702 O O . ALA A 1 90 ? -18.098 -4.045 14.149 1.00 93.12 90 ALA A O 1
ATOM 703 N N . TYR A 1 91 ? -16.867 -3.395 15.922 1.00 95.31 91 TYR A N 1
ATOM 704 C CA . TYR A 1 91 ? -15.658 -2.938 15.228 1.00 95.31 91 TYR A CA 1
ATOM 705 C C . TYR A 1 91 ? -14.564 -4.014 15.148 1.00 95.31 91 TYR A C 1
ATOM 707 O O . TYR A 1 91 ? -13.374 -3.714 15.087 1.00 95.31 91 TYR A O 1
ATOM 715 N N . CYS A 1 92 ? -14.942 -5.292 15.184 1.00 94.19 92 CYS A N 1
ATOM 716 C CA . CYS A 1 92 ? -13.979 -6.379 15.047 1.00 94.19 92 CYS A CA 1
ATOM 717 C C . CYS A 1 92 ? -13.336 -6.365 13.649 1.00 94.19 92 CYS A C 1
ATOM 719 O O . CYS A 1 92 ? -14.041 -6.377 12.641 1.00 94.19 92 CYS A O 1
ATOM 721 N N . ALA A 1 93 ? -12.002 -6.448 13.587 1.00 90.50 93 ALA A N 1
ATOM 722 C CA . ALA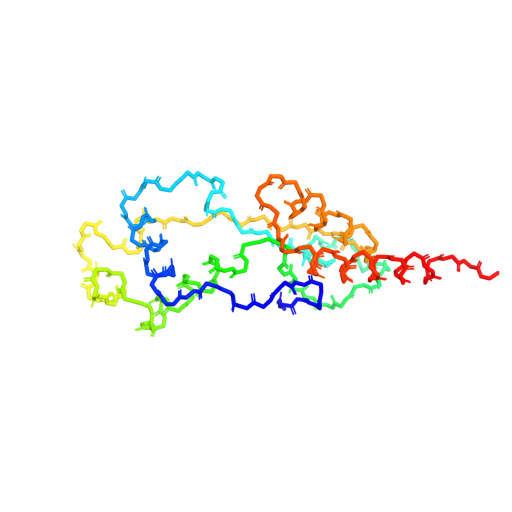 A 1 93 ? -11.234 -6.445 12.337 1.00 90.50 93 ALA A CA 1
ATOM 723 C C . ALA A 1 93 ? -11.663 -7.532 11.331 1.00 90.50 93 ALA A C 1
ATOM 725 O O . ALA A 1 93 ? -11.523 -7.348 10.129 1.00 90.50 93 ALA A O 1
ATOM 726 N N . ARG A 1 94 ? -12.255 -8.640 11.805 1.00 88.88 94 ARG A N 1
ATOM 727 C CA . ARG A 1 94 ? -12.798 -9.715 10.953 1.00 88.88 94 ARG A CA 1
ATOM 728 C C . ARG A 1 94 ? -13.972 -9.273 10.068 1.00 88.88 94 ARG A C 1
ATOM 730 O O . ARG A 1 94 ? -14.388 -10.038 9.207 1.00 88.88 94 ARG A O 1
ATOM 737 N N . LYS A 1 95 ? -14.536 -8.086 10.307 1.00 85.56 95 LYS A N 1
ATOM 738 C CA . LYS A 1 95 ? -15.702 -7.555 9.589 1.00 85.56 95 LYS A CA 1
ATOM 739 C C . LYS A 1 95 ? -15.348 -6.697 8.376 1.00 85.56 95 LYS A C 1
ATOM 741 O O . LYS A 1 95 ? -16.252 -6.363 7.619 1.00 85.56 95 LYS A O 1
ATOM 746 N N . PHE A 1 96 ? -14.076 -6.352 8.172 1.00 89.00 96 PHE A N 1
ATOM 747 C CA . PHE A 1 96 ? -13.640 -5.656 6.962 1.00 89.00 96 PHE A CA 1
ATOM 748 C C . PHE A 1 96 ? -12.605 -6.483 6.200 1.00 89.00 96 PHE A C 1
ATOM 750 O O . PHE A 1 96 ? -11.985 -7.399 6.739 1.00 89.00 96 PHE A O 1
ATOM 757 N N . TYR A 1 97 ? -12.436 -6.153 4.925 1.00 92.44 97 TYR A N 1
ATOM 758 C CA . TYR A 1 97 ? -11.476 -6.783 4.032 1.00 92.44 97 TYR A CA 1
ATOM 759 C C . TYR A 1 97 ? -10.686 -5.713 3.279 1.00 92.44 97 TYR A C 1
ATOM 761 O O . TYR A 1 97 ? -11.109 -4.561 3.174 1.00 92.44 97 TYR A O 1
ATOM 769 N N . VAL A 1 98 ? -9.552 -6.118 2.718 1.00 95.25 98 VAL A N 1
ATOM 770 C CA . VAL A 1 98 ? -8.842 -5.354 1.690 1.00 95.25 98 VAL A CA 1
ATOM 771 C C . VAL A 1 98 ? -8.916 -6.087 0.367 1.00 95.25 98 VAL A C 1
ATOM 773 O O . VAL A 1 98 ? -9.011 -7.315 0.334 1.00 95.25 98 VAL A O 1
ATOM 776 N N . LYS A 1 99 ? -8.871 -5.336 -0.730 1.00 96.31 99 LYS A N 1
ATOM 777 C CA . LYS A 1 99 ? -8.678 -5.916 -2.056 1.00 96.31 99 LYS A CA 1
ATOM 778 C C . LYS A 1 99 ? -7.199 -5.873 -2.384 1.00 96.31 99 LYS A C 1
ATOM 780 O O . LYS A 1 99 ? -6.558 -4.843 -2.203 1.00 96.31 99 LYS A O 1
ATOM 785 N N . VAL A 1 100 ? -6.677 -6.985 -2.877 1.00 96.31 100 VAL A N 1
ATOM 786 C CA . VAL A 1 100 ? -5.295 -7.076 -3.334 1.00 96.31 100 VAL A CA 1
ATOM 787 C C . VAL A 1 100 ? -5.317 -7.346 -4.829 1.00 96.31 100 VAL A C 1
ATOM 789 O O . VAL A 1 1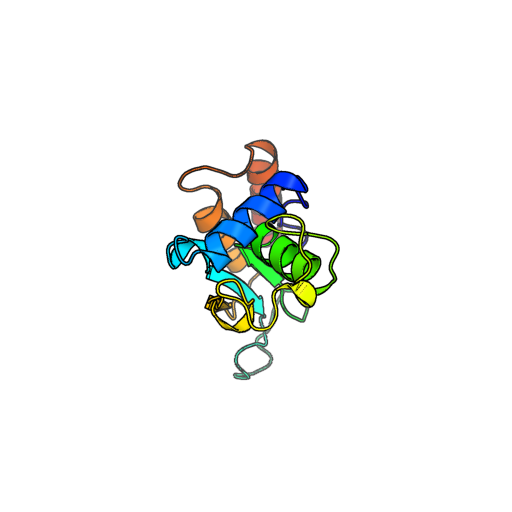00 ? -5.934 -8.314 -5.265 1.00 96.31 100 VAL A O 1
ATOM 792 N N . ALA A 1 101 ? -4.668 -6.476 -5.597 1.00 95.94 101 ALA A N 1
ATOM 793 C CA . ALA A 1 101 ? -4.364 -6.712 -7.001 1.00 95.94 101 ALA A CA 1
ATOM 794 C C . ALA A 1 101 ? -2.868 -6.993 -7.134 1.00 95.94 101 ALA A C 1
ATOM 796 O O . ALA A 1 101 ? -2.050 -6.285 -6.540 1.00 95.94 101 ALA A O 1
ATOM 797 N N . VAL A 1 102 ? -2.518 -8.024 -7.897 1.00 95.31 102 VAL A N 1
ATOM 798 C CA . VAL A 1 102 ? -1.126 -8.351 -8.204 1.00 95.31 102 VAL A CA 1
ATOM 799 C C . VAL A 1 102 ? -0.968 -8.399 -9.715 1.00 95.31 102 VAL A C 1
ATOM 801 O O . VAL A 1 102 ? -1.668 -9.152 -10.386 1.00 95.31 102 VAL A O 1
ATOM 804 N N . TYR A 1 103 ? -0.075 -7.558 -10.219 1.00 94.31 103 TYR A N 1
ATOM 805 C CA . TYR A 1 103 ? 0.375 -7.539 -11.604 1.00 94.31 103 TYR A CA 1
ATOM 806 C C . TYR A 1 103 ? 1.642 -8.384 -11.758 1.00 94.31 103 TYR A C 1
ATOM 808 O O . TYR A 1 103 ? 2.345 -8.662 -10.782 1.00 94.31 103 TYR A O 1
ATOM 816 N N . ASP A 1 104 ? 1.937 -8.767 -12.990 1.00 92.88 104 ASP A N 1
ATOM 817 C CA . ASP A 1 104 ? 3.062 -9.610 -13.380 1.00 92.88 104 ASP A CA 1
ATOM 818 C C . ASP A 1 104 ? 3.951 -8.942 -14.439 1.00 92.88 104 ASP A C 1
ATOM 820 O O . ASP A 1 104 ? 4.556 -9.620 -15.264 1.00 92.88 104 ASP A O 1
ATOM 824 N N . PHE A 1 105 ? 4.077 -7.609 -14.405 1.00 93.38 105 PHE A N 1
ATOM 825 C CA . PHE A 1 105 ? 5.039 -6.905 -15.252 1.00 93.38 105 PHE A CA 1
ATOM 826 C C . PHE A 1 105 ? 6.441 -7.464 -15.018 1.00 93.38 105 PHE A C 1
ATOM 828 O O . PHE A 1 105 ? 6.875 -7.607 -13.870 1.00 93.38 105 PHE A O 1
ATOM 835 N N . THR A 1 106 ? 7.143 -7.728 -16.117 1.00 93.12 106 THR A N 1
ATOM 836 C CA . THR A 1 106 ? 8.521 -8.241 -16.154 1.00 93.12 106 THR A CA 1
ATOM 837 C C . THR A 1 106 ? 9.534 -7.162 -16.536 1.00 93.12 106 THR A C 1
ATOM 839 O O . THR A 1 106 ? 10.730 -7.366 -16.382 1.00 93.12 106 THR A O 1
ATOM 842 N N . SER A 1 107 ? 9.056 -6.006 -17.009 1.00 93.88 107 SER A N 1
ATOM 843 C CA . SER A 1 107 ? 9.877 -4.851 -17.365 1.00 93.88 107 SER A CA 1
ATOM 844 C C . SER A 1 107 ? 9.781 -3.756 -16.308 1.00 93.88 107 SER A C 1
ATOM 846 O O . SER A 1 107 ? 8.687 -3.309 -15.935 1.00 93.88 107 SER A O 1
ATOM 848 N N . ARG A 1 108 ? 10.936 -3.249 -15.880 1.00 94.88 108 ARG A N 1
ATOM 849 C CA . ARG A 1 108 ? 11.050 -2.096 -14.990 1.00 94.88 108 ARG A CA 1
ATOM 850 C C . ARG A 1 108 ? 10.456 -0.839 -15.601 1.00 94.88 108 ARG A C 1
ATOM 852 O O . ARG A 1 108 ? 9.815 -0.080 -14.881 1.00 94.88 108 ARG A O 1
ATOM 859 N N . GLU A 1 109 ? 10.612 -0.629 -16.902 1.00 96.12 109 GLU A N 1
ATOM 860 C CA . GLU A 1 109 ? 10.007 0.508 -17.599 1.00 96.12 109 GLU A CA 1
ATOM 861 C C . GLU A 1 109 ? 8.476 0.481 -17.495 1.00 96.12 109 GLU A C 1
ATOM 863 O O . GLU A 1 109 ? 7.862 1.473 -17.089 1.00 96.12 109 GLU A O 1
ATOM 868 N N . GLN A 1 110 ? 7.859 -0.663 -17.804 1.00 94.75 110 GLN A N 1
ATOM 869 C CA . GLN A 1 110 ? 6.404 -0.829 -17.727 1.00 94.75 110 GLN A CA 1
ATOM 870 C C . GLN A 1 110 ? 5.891 -0.624 -16.300 1.00 94.75 110 GLN A C 1
ATOM 872 O O . GLN A 1 110 ? 4.924 0.107 -16.084 1.00 94.75 110 GLN A O 1
ATOM 877 N N . LEU A 1 111 ? 6.583 -1.203 -15.315 1.00 95.56 111 LEU A N 1
ATOM 878 C CA . LEU A 1 111 ? 6.223 -1.063 -13.908 1.00 95.56 111 LEU A CA 1
ATOM 879 C C . LEU A 1 111 ? 6.302 0.394 -13.421 1.00 95.56 111 LEU A C 1
ATOM 881 O O . LEU A 1 111 ? 5.408 0.868 -12.718 1.00 95.56 111 LEU A O 1
ATOM 885 N N . LEU A 1 112 ? 7.364 1.117 -13.785 1.00 95.81 112 LEU A N 1
ATOM 886 C CA . LEU A 1 112 ? 7.535 2.523 -13.410 1.00 95.81 112 LEU A CA 1
ATOM 887 C C . LEU A 1 112 ? 6.518 3.430 -14.108 1.00 95.81 112 LEU A C 1
ATOM 889 O O . LEU A 1 112 ? 6.013 4.365 -13.486 1.00 95.81 112 LEU A O 1
ATOM 893 N N . THR A 1 113 ? 6.184 3.134 -15.365 1.00 94.62 113 THR A N 1
ATOM 894 C CA . THR A 1 113 ? 5.138 3.841 -16.115 1.00 94.62 113 THR A CA 1
ATOM 895 C C . THR A 1 113 ? 3.790 3.683 -15.418 1.00 94.62 113 THR A C 1
ATOM 897 O O . THR A 1 113 ? 3.166 4.680 -15.063 1.00 94.62 113 THR A O 1
ATOM 900 N N . GLN A 1 114 ? 3.409 2.448 -15.075 1.00 93.06 114 GLN A N 1
ATOM 901 C CA . GLN A 1 114 ? 2.186 2.178 -14.320 1.00 93.06 114 GLN A CA 1
ATOM 902 C C . GLN A 1 114 ? 2.165 2.914 -12.970 1.00 93.06 114 GLN A C 1
ATOM 904 O O . GLN A 1 114 ? 1.149 3.498 -12.590 1.00 93.06 114 GLN A O 1
ATOM 909 N N . TYR A 1 115 ? 3.279 2.905 -12.230 1.00 93.75 115 TYR A N 1
ATOM 910 C CA . TYR A 1 115 ? 3.371 3.630 -10.964 1.00 93.75 115 TYR A CA 1
ATOM 911 C C . TYR A 1 115 ? 3.121 5.132 -11.152 1.00 93.75 115 TYR A C 1
ATOM 913 O O . TYR A 1 115 ? 2.398 5.734 -10.354 1.00 93.75 115 TYR A O 1
ATOM 921 N N . LEU A 1 116 ? 3.707 5.745 -12.184 1.00 92.06 116 LEU A N 1
ATOM 922 C CA . LEU A 1 116 ? 3.511 7.162 -12.483 1.00 92.06 116 LEU A CA 1
ATOM 923 C C . LEU A 1 116 ? 2.061 7.456 -12.875 1.00 92.06 116 LEU A C 1
ATOM 925 O O . LEU A 1 116 ? 1.483 8.388 -12.321 1.00 92.06 116 LEU A O 1
ATOM 929 N N . ASP A 1 117 ? 1.457 6.646 -13.742 1.00 90.25 117 ASP A N 1
ATOM 930 C CA . ASP A 1 117 ? 0.065 6.823 -14.174 1.00 90.25 117 ASP A CA 1
ATOM 931 C C . ASP A 1 117 ? -0.910 6.779 -12.988 1.00 90.25 117 ASP A C 1
ATOM 933 O O . ASP A 1 117 ? -1.831 7.593 -12.896 1.00 90.25 117 ASP A O 1
ATOM 937 N N . LEU A 1 118 ? -0.667 5.875 -12.033 1.00 87.56 118 LEU A N 1
ATOM 938 C CA . LEU A 1 118 ? -1.485 5.732 -10.828 1.00 87.56 118 LEU A CA 1
ATOM 939 C C . LEU A 1 118 ? -1.290 6.868 -9.816 1.00 87.56 118 LEU A C 1
ATOM 941 O O . LEU A 1 118 ? -2.256 7.301 -9.194 1.00 87.56 118 LEU A O 1
ATOM 945 N N . ASN A 1 119 ? -0.050 7.320 -9.603 1.00 84.88 119 ASN A N 1
ATOM 946 C CA . ASN A 1 119 ? 0.296 8.180 -8.461 1.00 84.88 119 ASN A CA 1
ATOM 947 C C . ASN A 1 119 ? 0.537 9.655 -8.832 1.00 84.88 119 ASN A C 1
ATOM 949 O O . ASN A 1 119 ? 0.676 10.500 -7.941 1.00 84.88 119 ASN A O 1
ATOM 953 N N . ALA A 1 120 ? 0.610 9.975 -10.128 1.00 82.00 120 ALA A N 1
ATOM 954 C CA . ALA A 1 120 ? 0.678 11.346 -10.633 1.00 82.00 120 ALA A CA 1
ATOM 955 C C . ALA A 1 120 ? -0.693 11.892 -11.074 1.00 82.00 120 ALA A C 1
ATOM 957 O O . ALA A 1 120 ? -0.853 13.110 -11.158 1.00 82.00 120 ALA A O 1
ATOM 958 N N . GLY A 1 121 ? -1.675 11.024 -11.345 1.00 63.34 121 GLY A N 1
ATOM 959 C CA . GLY A 1 121 ? -3.061 11.419 -11.601 1.00 63.34 121 GLY A CA 1
ATOM 960 C C . GLY A 1 121 ? -3.844 11.673 -10.303 1.00 63.34 121 GLY A C 1
ATOM 961 O O . GLY A 1 121 ? -3.695 10.942 -9.330 1.00 63.34 121 GLY A O 1
ATOM 962 N N . GLY A 1 122 ? -4.706 12.697 -10.263 1.00 68.38 122 GLY A N 1
ATOM 963 C CA . GLY A 1 122 ? -5.547 13.001 -9.089 1.00 68.38 122 GLY A CA 1
ATOM 964 C C . GLY A 1 122 ? -4.847 13.857 -8.023 1.00 68.38 122 GLY A C 1
ATOM 965 O O . GLY A 1 122 ? -4.234 14.860 -8.372 1.00 68.38 122 GLY A O 1
ATOM 966 N N . THR A 1 123 ? -4.974 13.511 -6.728 1.00 56.72 123 THR A N 1
ATOM 967 C CA . THR A 1 123 ? -4.205 14.142 -5.631 1.00 56.72 123 THR A CA 1
ATOM 968 C C . THR A 1 123 ? -2.786 13.571 -5.639 1.00 56.72 123 THR A C 1
ATOM 970 O O . THR A 1 123 ? -2.583 12.467 -5.127 1.00 56.72 123 THR A O 1
ATOM 973 N N . PRO A 1 124 ? -1.803 14.274 -6.223 1.00 67.31 124 PRO A N 1
ATOM 974 C CA . PRO A 1 124 ? -0.543 13.653 -6.594 1.00 67.31 124 PRO A CA 1
ATOM 975 C C . PRO A 1 124 ? 0.327 13.381 -5.366 1.00 67.31 124 PRO A C 1
ATOM 977 O O . PRO A 1 124 ? 0.262 14.099 -4.362 1.00 67.31 124 PRO A O 1
ATOM 980 N N . HIS A 1 125 ? 1.220 12.395 -5.473 1.00 75.75 125 HIS A N 1
ATOM 981 C CA . HIS A 1 125 ? 2.427 12.394 -4.641 1.00 75.75 125 HIS A CA 1
ATOM 982 C C . HIS A 1 125 ? 3.208 13.705 -4.835 1.00 75.75 125 HIS A C 1
ATOM 984 O O . HIS A 1 125 ? 3.001 14.438 -5.805 1.00 75.75 125 HIS A O 1
ATOM 990 N N . SER A 1 126 ? 4.110 14.035 -3.909 1.00 81.44 126 SER A N 1
ATOM 991 C CA . SER A 1 126 ? 4.820 15.314 -3.990 1.00 81.44 126 SER A CA 1
ATOM 992 C C . SER A 1 126 ? 5.600 15.437 -5.306 1.00 81.44 126 SER A C 1
ATOM 994 O O . SER A 1 126 ? 6.130 14.453 -5.826 1.00 81.44 126 SER A O 1
ATOM 996 N N . ALA A 1 127 ? 5.730 16.657 -5.836 1.00 84.44 127 ALA A N 1
ATOM 997 C CA . ALA A 1 127 ? 6.443 16.891 -7.096 1.00 84.44 127 ALA A CA 1
ATOM 998 C C . ALA A 1 127 ? 7.884 16.341 -7.071 1.00 84.44 127 ALA A C 1
ATOM 1000 O O . ALA A 1 127 ? 8.360 15.797 -8.064 1.00 84.44 127 ALA A O 1
ATOM 1001 N N . LYS A 1 128 ? 8.550 16.414 -5.908 1.00 85.12 128 LYS A N 1
ATOM 1002 C CA . LYS A 1 128 ? 9.882 15.837 -5.684 1.00 85.12 128 LYS A CA 1
ATOM 1003 C C . LYS A 1 128 ? 9.886 14.313 -5.840 1.00 85.12 128 LYS A C 1
ATOM 1005 O O . LYS A 1 128 ? 10.795 13.766 -6.457 1.00 85.12 128 LYS A O 1
ATOM 1010 N N . GLU A 1 129 ? 8.887 13.626 -5.287 1.00 86.31 129 GLU A N 1
ATOM 1011 C CA . GLU A 1 129 ? 8.753 12.171 -5.425 1.00 86.31 129 GLU A CA 1
ATOM 1012 C C . GLU A 1 129 ? 8.476 11.774 -6.875 1.00 86.31 129 GLU A C 1
ATOM 1014 O O . GLU A 1 129 ? 9.118 10.856 -7.379 1.00 86.31 129 GLU A O 1
ATOM 1019 N N . ILE A 1 130 ? 7.581 12.493 -7.559 1.00 89.00 130 ILE A N 1
ATOM 1020 C CA . ILE A 1 130 ? 7.269 12.242 -8.970 1.00 89.00 130 ILE A CA 1
ATOM 1021 C C . ILE A 1 130 ? 8.508 12.435 -9.852 1.00 89.00 130 ILE A C 1
ATOM 1023 O O . ILE A 1 130 ? 8.802 11.584 -10.690 1.00 89.00 130 ILE A O 1
ATOM 1027 N N . GLN A 1 131 ? 9.272 13.510 -9.642 1.00 90.00 131 GLN A N 1
ATOM 1028 C CA . GLN A 1 131 ? 10.472 13.791 -10.431 1.00 90.00 131 GLN A CA 1
ATOM 1029 C C . GLN A 1 131 ? 11.542 12.702 -10.271 1.00 90.00 131 GLN A C 1
ATOM 1031 O O . GLN A 1 131 ? 12.083 12.220 -11.263 1.00 90.00 131 GLN A O 1
ATOM 1036 N N . ARG A 1 132 ? 11.775 12.235 -9.041 1.00 93.75 132 ARG A N 1
ATOM 1037 C CA . ARG A 1 132 ? 12.705 11.131 -8.767 1.00 93.75 132 ARG A CA 1
ATOM 1038 C C . ARG A 1 132 ? 12.330 9.854 -9.523 1.00 93.75 132 ARG A C 1
ATOM 1040 O O . ARG A 1 132 ? 13.199 9.161 -10.038 1.00 93.75 132 ARG A O 1
ATOM 1047 N N . VAL A 1 133 ? 11.040 9.525 -9.595 1.00 90.06 133 VAL A N 1
ATOM 1048 C CA . VAL A 1 133 ? 10.593 8.317 -10.306 1.00 90.06 133 VAL A CA 1
ATOM 1049 C C . VAL A 1 133 ? 10.698 8.480 -11.824 1.00 90.06 133 VAL A C 1
ATOM 1051 O O . VAL A 1 133 ? 11.045 7.520 -12.508 1.00 90.06 133 VAL A O 1
ATOM 1054 N N . ARG A 1 134 ? 10.504 9.692 -12.361 1.00 92.06 134 ARG A N 1
ATOM 1055 C CA . ARG A 1 134 ? 10.786 9.982 -13.779 1.00 92.06 134 ARG A CA 1
ATOM 1056 C C . ARG A 1 134 ? 12.257 9.751 -14.132 1.00 92.06 134 ARG A C 1
ATOM 1058 O O . ARG A 1 134 ? 12.545 9.176 -15.173 1.00 92.06 134 ARG A O 1
ATOM 1065 N N . GLU A 1 135 ? 13.184 10.129 -13.256 1.00 93.94 135 GLU A N 1
ATOM 1066 C CA . GLU A 1 135 ? 14.617 9.865 -13.453 1.00 93.94 135 GLU A CA 1
ATOM 1067 C C . GLU A 1 135 ? 14.936 8.361 -13.455 1.00 93.94 135 GLU A C 1
ATOM 1069 O O . GLU A 1 135 ? 15.721 7.904 -14.2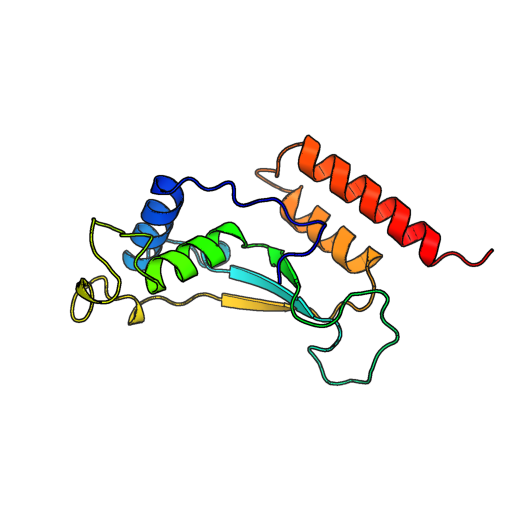86 1.00 93.94 135 GLU A O 1
ATOM 1074 N N . LEU A 1 136 ? 14.287 7.576 -12.583 1.00 93.06 136 LEU A N 1
ATOM 1075 C CA . LEU A 1 136 ? 14.396 6.109 -12.592 1.00 93.06 136 LEU A CA 1
ATOM 1076 C C . LEU A 1 136 ? 13.842 5.495 -13.888 1.00 93.06 136 LEU A C 1
ATOM 1078 O O . LEU A 1 136 ? 14.414 4.526 -14.388 1.00 93.06 136 LEU A O 1
ATOM 1082 N N . LEU A 1 137 ? 12.757 6.049 -14.441 1.00 93.25 137 LEU A N 1
ATOM 1083 C CA . LEU A 1 137 ? 12.174 5.592 -15.706 1.00 93.25 137 LEU A CA 1
ATOM 1084 C C . LEU A 1 137 ? 13.136 5.812 -16.881 1.00 93.25 137 LEU A C 1
ATOM 1086 O O . LEU A 1 137 ? 13.347 4.905 -17.681 1.00 93.25 137 LEU A O 1
ATOM 1090 N N . GLU A 1 138 ? 13.770 6.982 -16.962 1.00 93.38 138 GLU A N 1
ATOM 1091 C CA . GLU A 1 138 ? 14.752 7.272 -18.016 1.00 93.38 138 GLU A CA 1
ATOM 1092 C C . GLU A 1 138 ? 16.005 6.393 -17.916 1.00 93.38 138 GLU A C 1
ATOM 1094 O O . GLU A 1 138 ? 16.602 6.037 -18.932 1.00 93.38 138 GLU A O 1
ATOM 1099 N N . GLN A 1 139 ? 16.399 5.999 -16.703 1.00 92.06 139 GLN A N 1
ATOM 1100 C CA . GLN A 1 139 ? 17.459 5.007 -16.512 1.00 92.06 139 GLN A CA 1
ATOM 1101 C C . GLN A 1 139 ? 17.021 3.624 -17.006 1.00 92.06 139 GLN A C 1
ATOM 1103 O O . GLN A 1 139 ? 17.783 2.982 -17.723 1.00 92.06 139 GLN A O 1
ATOM 1108 N N . ALA A 1 140 ? 15.798 3.191 -16.680 1.00 89.62 140 ALA A N 1
ATOM 1109 C CA . ALA A 1 140 ? 15.264 1.899 -17.118 1.00 89.62 140 ALA A CA 1
ATOM 1110 C C . ALA A 1 140 ? 15.214 1.786 -18.654 1.00 89.62 140 ALA A C 1
ATOM 1112 O O . ALA A 1 140 ? 15.677 0.792 -19.205 1.00 89.62 140 ALA A O 1
ATOM 1113 N N . LYS A 1 141 ? 14.773 2.839 -19.356 1.00 89.50 141 LYS A N 1
ATOM 1114 C CA . LYS A 1 141 ? 14.742 2.883 -20.832 1.00 89.50 141 LYS A CA 1
ATOM 1115 C C . LYS A 1 141 ? 16.111 2.675 -21.485 1.00 89.50 141 LYS A C 1
ATOM 1117 O O . LYS A 1 141 ? 16.214 2.027 -22.522 1.00 89.50 141 LYS A O 1
ATOM 1122 N N . LYS A 1 142 ? 17.177 3.215 -20.885 1.00 83.44 142 LYS A N 1
ATOM 1123 C CA . LYS A 1 142 ? 18.548 3.088 -21.412 1.00 83.44 142 LYS A CA 1
ATOM 1124 C C . LYS A 1 142 ? 19.115 1.677 -21.282 1.00 83.44 142 LYS A C 1
ATOM 1126 O O . LYS A 1 142 ? 19.994 1.326 -22.054 1.00 83.44 142 LYS A O 1
ATOM 1131 N N . VAL A 1 143 ? 18.635 0.886 -20.323 1.00 75.75 143 VAL A N 1
ATOM 1132 C CA . VAL A 1 143 ? 19.085 -0.502 -20.121 1.00 75.75 143 VAL A CA 1
ATOM 1133 C C . VAL A 1 143 ? 18.537 -1.433 -21.210 1.00 75.75 143 VAL A C 1
ATOM 1135 O O . VAL A 1 143 ? 19.174 -2.428 -21.537 1.00 75.75 143 VAL A O 1
ATOM 1138 N N . VAL A 1 144 ? 17.384 -1.096 -21.796 1.00 62.88 144 VAL A N 1
ATOM 1139 C CA . VAL A 1 144 ? 16.708 -1.910 -22.821 1.00 62.88 144 VAL A CA 1
ATOM 1140 C C . VAL A 1 144 ? 17.186 -1.581 -24.244 1.00 62.88 144 VAL A C 1
ATOM 1142 O O . VAL A 1 144 ? 17.056 -2.409 -25.144 1.00 62.88 144 VAL A O 1
ATOM 1145 N N . ALA A 1 145 ? 17.766 -0.398 -24.473 1.00 47.62 145 ALA A N 1
ATOM 1146 C CA . ALA A 1 145 ? 18.303 -0.024 -25.778 1.00 47.62 145 ALA A CA 1
ATOM 1147 C C . ALA A 1 145 ? 19.646 -0.741 -26.041 1.00 47.62 145 ALA A C 1
ATOM 1149 O O . ALA A 1 145 ? 20.592 -0.534 -25.277 1.00 47.62 145 ALA A O 1
ATOM 1150 N N . PRO A 1 146 ? 19.776 -1.563 -27.101 1.00 47.56 146 PRO A N 1
ATOM 1151 C CA . PRO A 1 146 ? 21.079 -2.074 -27.499 1.00 47.56 146 PRO A CA 1
ATOM 1152 C C . PRO A 1 146 ? 21.947 -0.910 -28.004 1.00 47.56 146 PRO A C 1
ATOM 1154 O O . PRO A 1 146 ? 21.443 -0.019 -28.692 1.00 47.56 146 PRO A O 1
ATOM 1157 N N . ASN A 1 147 ? 23.235 -0.923 -27.642 1.00 44.66 147 ASN A N 1
ATOM 1158 C CA . ASN A 1 147 ? 24.258 -0.113 -28.316 1.00 44.66 147 ASN A CA 1
ATOM 1159 C C . ASN A 1 147 ? 24.303 -0.424 -29.815 1.00 44.66 147 ASN A C 1
ATOM 1161 O O . ASN A 1 147 ? 24.144 -1.617 -30.167 1.00 44.66 147 ASN A O 1
#

Foldseek 3Di:
DEDPLDDDQDDDLVNLLVLLLCQLVVNQDQVSQEWEWEALPPDVPDPDQAPDDHDIYTLDCPNVVVSVVCLQVVNRAHVNHGLVRCPPHSRRPVPGHGHYHYHNDRAPLVSLVVSLVVAVPDPHDDPVSSVVSVVVNVVSVVVPDDD

Radius of gyration: 17.7 Å; chains: 1; bounding box: 44×36×51 Å